Protein AF-A0A852BX26-F1 (afdb_monomer)

Structure (mmCIF, N/CA/C/O backbone):
data_AF-A0A852BX26-F1
#
_entry.id   AF-A0A852BX26-F1
#
loop_
_atom_site.group_PDB
_atom_site.id
_atom_site.type_symbol
_atom_site.label_atom_id
_atom_site.label_alt_id
_atom_site.label_comp_id
_atom_site.label_asym_id
_atom_site.label_entity_id
_atom_site.label_seq_id
_atom_site.pdbx_PDB_ins_code
_atom_site.Cartn_x
_atom_site.Cartn_y
_atom_site.Cartn_z
_atom_site.occupancy
_atom_site.B_iso_or_equiv
_atom_site.auth_seq_id
_atom_site.auth_comp_id
_atom_site.auth_asym_id
_atom_site.auth_atom_id
_atom_site.pdbx_PDB_model_num
ATOM 1 N N . LEU A 1 1 ? -0.881 -9.013 -3.976 1.00 94.44 1 LEU A N 1
ATOM 2 C CA . LEU A 1 1 ? -2.242 -9.151 -3.390 1.00 94.44 1 LEU A CA 1
ATOM 3 C C . LEU A 1 1 ? -2.265 -9.853 -2.031 1.00 94.44 1 LEU A C 1
ATOM 5 O O . LEU A 1 1 ? -2.913 -9.333 -1.137 1.00 94.44 1 LEU A O 1
ATOM 9 N N . GLN A 1 2 ? -1.563 -10.978 -1.839 1.00 98.12 2 GLN A N 1
ATOM 10 C CA . GLN A 1 2 ? -1.559 -11.716 -0.558 1.00 98.12 2 GLN A CA 1
ATOM 11 C C . GLN A 1 2 ? -1.205 -10.840 0.658 1.00 98.12 2 GLN A C 1
ATOM 13 O O . GLN A 1 2 ? -1.915 -10.888 1.657 1.00 98.12 2 GLN A O 1
ATOM 18 N N . GLY A 1 3 ? -0.170 -9.996 0.546 1.00 98.06 3 GLY A N 1
ATOM 19 C CA . GLY A 1 3 ? 0.209 -9.048 1.601 1.00 98.06 3 GLY A CA 1
ATOM 20 C C . GLY A 1 3 ? -0.918 -8.079 1.966 1.00 98.06 3 GLY A C 1
ATOM 21 O O . GLY A 1 3 ? -1.292 -8.007 3.128 1.00 98.06 3 GLY A O 1
ATOM 22 N N . LEU A 1 4 ? -1.524 -7.407 0.980 1.00 98.31 4 LEU A N 1
ATOM 23 C CA . LEU A 1 4 ? -2.657 -6.502 1.221 1.00 98.31 4 LEU A CA 1
ATOM 24 C C . LEU A 1 4 ? -3.848 -7.215 1.857 1.00 98.31 4 LEU A C 1
ATOM 26 O O . LEU A 1 4 ? -4.405 -6.709 2.822 1.00 98.31 4 LEU A O 1
ATOM 30 N N . ASN A 1 5 ? -4.197 -8.406 1.363 1.00 98.50 5 ASN A N 1
ATOM 31 C CA . ASN A 1 5 ? -5.265 -9.196 1.965 1.00 98.50 5 ASN A CA 1
ATOM 32 C C . ASN A 1 5 ? -4.966 -9.486 3.441 1.00 98.50 5 ASN A C 1
ATOM 34 O O . ASN A 1 5 ? -5.829 -9.262 4.277 1.00 98.50 5 ASN A O 1
ATOM 38 N N . PHE A 1 6 ? -3.738 -9.909 3.763 1.00 98.56 6 PHE A N 1
ATOM 39 C CA . PHE A 1 6 ? -3.316 -10.140 5.143 1.00 98.56 6 PHE A CA 1
ATOM 40 C C . PHE A 1 6 ? -3.446 -8.880 6.013 1.00 98.56 6 PHE A C 1
ATOM 42 O O . PHE A 1 6 ? -3.982 -8.966 7.117 1.00 98.56 6 PHE A O 1
ATOM 49 N N . LEU A 1 7 ? -3.013 -7.709 5.534 1.00 98.38 7 LEU A N 1
ATOM 50 C CA . LEU A 1 7 ? -3.167 -6.457 6.286 1.00 98.38 7 LEU A CA 1
ATOM 51 C C . LEU A 1 7 ? -4.647 -6.131 6.518 1.00 98.38 7 LEU A C 1
ATOM 53 O O . LEU A 1 7 ? -5.067 -5.915 7.655 1.00 98.38 7 LEU A O 1
ATOM 57 N N . HIS A 1 8 ? -5.455 -6.179 5.458 1.00 97.88 8 HIS A N 1
ATOM 58 C CA . HIS A 1 8 ? -6.865 -5.792 5.498 1.00 97.88 8 HIS A CA 1
ATOM 59 C C . HIS A 1 8 ? -7.700 -6.727 6.372 1.00 97.88 8 HIS A C 1
ATOM 61 O O . HIS A 1 8 ? -8.546 -6.250 7.124 1.00 97.88 8 HIS A O 1
ATOM 67 N N . THR A 1 9 ? -7.436 -8.039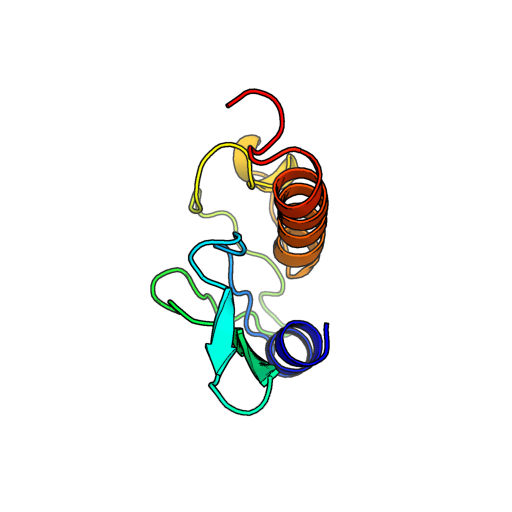 6.349 1.00 97.31 9 THR A N 1
ATOM 68 C CA . THR A 1 9 ? -8.115 -9.002 7.235 1.00 97.31 9 THR A CA 1
ATOM 69 C C . THR A 1 9 ? -7.775 -8.796 8.708 1.00 97.31 9 THR A C 1
ATOM 71 O O . THR A 1 9 ? -8.563 -9.175 9.566 1.00 97.31 9 THR A O 1
ATOM 74 N N . ASN A 1 10 ? -6.624 -8.187 9.006 1.00 97.31 10 ASN A N 1
ATOM 75 C CA . ASN A 1 10 ? -6.228 -7.817 10.363 1.00 97.31 10 ASN A CA 1
ATOM 76 C C . ASN A 1 10 ? -6.620 -6.371 10.718 1.00 97.31 10 ASN A C 1
ATOM 78 O O . ASN A 1 10 ? -6.257 -5.890 11.783 1.00 97.31 10 ASN A O 1
ATOM 82 N N . GLY A 1 11 ? -7.357 -5.660 9.857 1.00 97.31 11 GLY A N 1
ATOM 83 C CA . GLY A 1 11 ? -7.779 -4.282 10.122 1.00 97.31 11 GLY A CA 1
ATOM 84 C C . GLY A 1 11 ? -6.659 -3.247 9.990 1.00 97.31 11 GLY A C 1
ATOM 85 O O . GLY A 1 11 ? -6.786 -2.153 10.530 1.00 97.31 11 GLY A O 1
ATOM 86 N N . LEU A 1 12 ? -5.571 -3.556 9.280 1.00 98.38 12 LEU A N 1
ATOM 87 C CA . LEU A 1 12 ? -4.507 -2.599 8.981 1.00 98.38 12 LEU A CA 1
ATOM 88 C C . LEU A 1 12 ? -4.627 -2.095 7.539 1.00 98.38 12 LEU A C 1
ATOM 90 O O . LEU A 1 12 ? -4.717 -2.886 6.604 1.00 98.38 12 LEU A O 1
ATOM 94 N N . ILE A 1 13 ? -4.583 -0.778 7.360 1.00 98.44 13 ILE A N 1
ATOM 95 C CA . ILE A 1 13 ? -4.507 -0.112 6.054 1.00 98.44 13 ILE A CA 1
ATOM 96 C C . ILE A 1 13 ? -3.072 0.376 5.853 1.00 98.44 13 ILE A C 1
ATOM 98 O O . ILE A 1 13 ? -2.532 1.019 6.755 1.00 98.44 13 ILE A O 1
ATOM 102 N N . HIS A 1 14 ? -2.468 0.114 4.692 1.00 98.62 14 HIS A N 1
ATOM 103 C CA . HIS A 1 14 ? -1.082 0.493 4.406 1.00 98.62 14 HIS A CA 1
ATOM 104 C C . HIS A 1 14 ? -0.922 1.990 4.116 1.00 98.62 14 HIS A C 1
ATOM 106 O O . HIS A 1 14 ? -0.025 2.638 4.651 1.00 98.62 14 HIS A O 1
ATOM 112 N N . ARG A 1 15 ? -1.809 2.542 3.280 1.00 98.50 15 ARG A N 1
ATOM 113 C CA . ARG A 1 15 ? -1.915 3.957 2.876 1.00 98.50 15 ARG A CA 1
ATOM 114 C C . ARG A 1 15 ? -0.727 4.542 2.104 1.00 98.50 15 ARG A C 1
ATOM 116 O O . ARG A 1 15 ? -0.697 5.751 1.893 1.00 98.50 15 ARG A O 1
ATOM 123 N N . ASP A 1 16 ? 0.224 3.715 1.673 1.00 98.44 16 ASP A N 1
ATOM 124 C CA . ASP A 1 16 ? 1.373 4.157 0.864 1.00 98.44 16 ASP A CA 1
ATOM 125 C C . ASP A 1 16 ? 1.895 3.050 -0.066 1.00 98.44 16 ASP A C 1
ATOM 127 O O . ASP A 1 16 ? 3.084 2.736 -0.104 1.00 98.44 16 ASP A O 1
ATOM 131 N N . ILE A 1 17 ? 0.979 2.407 -0.794 1.00 98.62 17 ILE A N 1
ATOM 132 C CA . ILE A 1 17 ? 1.343 1.422 -1.818 1.00 98.62 17 ILE A CA 1
ATOM 133 C C . ILE A 1 17 ? 1.857 2.152 -3.062 1.00 98.62 17 ILE A C 1
ATOM 135 O O . ILE A 1 17 ? 1.136 2.943 -3.664 1.00 98.62 17 ILE A O 1
ATOM 139 N N . LYS A 1 18 ? 3.106 1.864 -3.431 1.00 98.06 18 LYS A N 1
ATOM 140 C CA . LYS A 1 18 ? 3.815 2.359 -4.621 1.00 98.06 18 LYS A CA 1
ATOM 141 C C . LYS A 1 18 ? 4.971 1.418 -4.954 1.00 98.06 18 LYS A C 1
ATOM 143 O O . LYS A 1 18 ? 5.376 0.648 -4.077 1.00 98.06 18 LYS A O 1
ATOM 148 N N . SER A 1 19 ? 5.520 1.481 -6.169 1.00 96.94 19 SER A N 1
ATOM 149 C CA . SER A 1 19 ? 6.610 0.583 -6.592 1.00 96.94 19 SER A CA 1
ATOM 150 C C . SER A 1 19 ? 7.797 0.580 -5.613 1.00 96.94 19 SER A C 1
ATOM 152 O O . SER A 1 19 ? 8.304 -0.481 -5.261 1.00 96.94 19 SER A O 1
ATOM 154 N N . PHE A 1 20 ? 8.161 1.753 -5.080 1.00 96.69 20 PHE A N 1
ATOM 155 C CA . PHE A 1 20 ? 9.272 1.938 -4.139 1.00 96.69 20 PHE A CA 1
ATOM 156 C C . PHE A 1 20 ? 9.110 1.163 -2.818 1.00 96.69 20 PHE A C 1
ATOM 158 O O . PHE A 1 20 ? 10.099 0.818 -2.174 1.00 96.69 20 PHE A O 1
ATOM 165 N N . ASN A 1 21 ? 7.868 0.857 -2.429 1.00 98.31 21 ASN A N 1
ATOM 166 C CA . ASN A 1 21 ? 7.534 0.136 -1.197 1.00 98.31 21 ASN A CA 1
ATOM 167 C C . ASN A 1 21 ? 7.233 -1.354 -1.452 1.00 98.31 21 ASN A C 1
ATOM 169 O O . ASN A 1 21 ? 6.749 -2.061 -0.564 1.00 98.31 21 ASN A O 1
ATOM 173 N N . ILE A 1 22 ? 7.515 -1.851 -2.660 1.00 98.06 22 ILE A N 1
ATOM 174 C CA . ILE A 1 22 ? 7.391 -3.260 -3.036 1.00 98.06 22 ILE A CA 1
ATOM 175 C C . ILE A 1 22 ? 8.794 -3.808 -3.293 1.00 98.06 22 ILE A C 1
ATOM 177 O O . ILE A 1 22 ? 9.415 -3.538 -4.317 1.00 98.06 22 ILE A O 1
ATOM 181 N N . LEU A 1 23 ? 9.299 -4.597 -2.347 1.00 98.25 23 LEU A N 1
ATOM 182 C CA . LEU A 1 23 ? 10.648 -5.149 -2.399 1.00 98.25 23 LEU A CA 1
ATOM 183 C C . LEU A 1 23 ? 10.649 -6.539 -3.033 1.00 98.25 23 LEU A C 1
ATOM 185 O O . LEU A 1 23 ? 9.780 -7.365 -2.738 1.00 98.25 23 LEU A O 1
ATOM 189 N N . LEU A 1 24 ? 11.670 -6.803 -3.850 1.00 97.88 24 LEU A N 1
ATOM 190 C CA . LEU A 1 24 ? 11.935 -8.104 -4.455 1.00 97.88 24 LEU A CA 1
ATOM 191 C C . LEU A 1 24 ? 13.112 -8.779 -3.739 1.00 97.88 24 LEU A C 1
ATOM 193 O O . LEU A 1 24 ? 14.207 -8.224 -3.659 1.00 97.88 24 LEU A O 1
ATOM 197 N N . GLY A 1 25 ? 12.885 -9.975 -3.204 1.00 97.62 25 GLY A N 1
ATOM 198 C CA . GLY A 1 25 ? 13.933 -10.842 -2.679 1.00 97.62 25 GLY A CA 1
ATOM 199 C C . GLY A 1 25 ? 14.717 -11.526 -3.800 1.00 97.62 25 GLY A C 1
ATOM 200 O O . GLY A 1 25 ? 14.216 -11.712 -4.907 1.00 97.62 25 GLY A O 1
ATOM 201 N N . MET A 1 26 ? 15.944 -11.963 -3.500 1.00 97.62 26 MET A N 1
ATOM 202 C CA . MET A 1 26 ? 16.798 -12.694 -4.457 1.00 97.62 26 MET A CA 1
ATOM 203 C C . MET A 1 26 ? 16.201 -14.047 -4.883 1.00 97.62 26 MET A C 1
ATOM 205 O O . MET A 1 26 ? 16.591 -14.610 -5.899 1.00 97.62 26 MET A 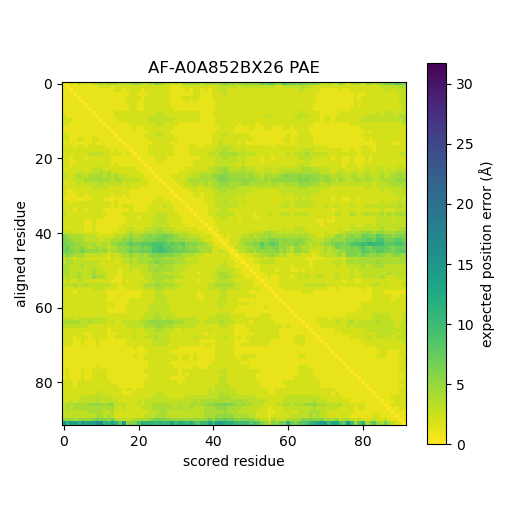O 1
ATOM 209 N N . ASP A 1 27 ? 15.249 -14.560 -4.105 1.00 97.56 27 ASP A N 1
ATOM 210 C CA . ASP A 1 27 ? 14.454 -15.759 -4.374 1.00 97.56 27 ASP A CA 1
ATOM 211 C C . ASP A 1 27 ? 13.201 -15.482 -5.229 1.00 97.56 27 ASP A C 1
ATOM 213 O O . ASP A 1 27 ? 12.391 -16.380 -5.451 1.00 97.56 27 ASP A O 1
ATOM 217 N N . GLY A 1 28 ? 13.011 -14.239 -5.683 1.00 97.06 28 GLY A N 1
ATOM 218 C CA . GLY A 1 28 ? 11.818 -13.798 -6.403 1.00 97.06 28 GLY A CA 1
ATOM 219 C C . GLY A 1 28 ? 10.616 -13.503 -5.502 1.00 97.06 28 GLY A C 1
ATOM 220 O O . GLY A 1 28 ? 9.528 -13.230 -6.011 1.00 97.06 28 GLY A O 1
ATOM 221 N N . SER A 1 29 ? 10.769 -13.544 -4.173 1.00 97.62 29 SER A N 1
ATOM 222 C CA . SER A 1 29 ? 9.681 -13.195 -3.258 1.00 97.62 29 SER A CA 1
ATOM 223 C C . SER A 1 29 ? 9.362 -11.701 -3.315 1.00 97.62 29 SER A C 1
ATOM 225 O O . SER A 1 29 ? 10.254 -10.861 -3.359 1.00 97.62 29 SER A O 1
ATOM 227 N N . VAL A 1 30 ? 8.076 -11.354 -3.281 1.00 97.94 30 VAL A N 1
ATOM 228 C CA . VAL A 1 30 ? 7.612 -9.959 -3.286 1.00 97.94 30 VAL A CA 1
ATOM 229 C C . VAL A 1 30 ? 7.067 -9.607 -1.907 1.00 97.94 30 VAL A C 1
ATOM 231 O O . VAL A 1 30 ? 6.205 -10.316 -1.378 1.00 97.94 30 VAL A O 1
ATOM 234 N N . LYS A 1 31 ? 7.556 -8.518 -1.311 1.00 98.25 31 LYS A N 1
ATOM 235 C CA . LYS A 1 31 ? 7.190 -8.096 0.048 1.00 98.25 31 LYS A CA 1
ATOM 236 C C . LYS A 1 31 ? 6.801 -6.622 0.081 1.00 98.25 31 LYS A C 1
ATOM 238 O O . LYS A 1 31 ? 7.430 -5.796 -0.569 1.00 98.25 31 LYS A O 1
ATOM 243 N N . LEU A 1 32 ? 5.772 -6.310 0.864 1.00 98.44 32 LEU A N 1
ATOM 244 C CA . LEU A 1 32 ? 5.433 -4.928 1.203 1.00 98.44 32 LEU A CA 1
ATOM 245 C C . LEU A 1 32 ? 6.438 -4.399 2.232 1.00 98.44 32 LEU A C 1
ATOM 247 O O . LEU A 1 32 ? 6.838 -5.138 3.137 1.00 98.44 32 LEU A O 1
ATOM 251 N N . ALA A 1 33 ? 6.820 -3.138 2.095 1.00 98.19 33 ALA A N 1
ATOM 252 C CA . ALA A 1 33 ? 7.719 -2.424 2.987 1.00 98.19 33 ALA A CA 1
ATOM 253 C C . ALA A 1 33 ? 7.158 -1.037 3.330 1.00 98.19 33 ALA A C 1
ATOM 255 O O . ALA A 1 33 ? 6.147 -0.621 2.784 1.00 98.19 33 ALA A O 1
ATOM 256 N N . ASP A 1 34 ? 7.840 -0.343 4.241 1.00 97.75 34 ASP A N 1
ATOM 257 C CA . ASP A 1 34 ? 7.477 0.988 4.741 1.00 97.75 34 ASP A CA 1
ATOM 258 C C . ASP A 1 34 ? 6.048 1.098 5.309 1.00 97.75 34 ASP A C 1
ATOM 260 O O . ASP A 1 34 ? 5.093 1.557 4.685 1.00 97.75 34 ASP A O 1
ATOM 264 N N . PHE A 1 35 ? 5.924 0.712 6.577 1.00 98.06 35 PHE A N 1
ATOM 265 C CA . PHE A 1 35 ? 4.669 0.758 7.324 1.00 98.06 35 PHE A CA 1
ATOM 266 C C . PHE A 1 35 ? 4.475 2.091 8.073 1.00 98.06 35 PHE A C 1
ATOM 268 O O . PHE A 1 35 ? 3.590 2.191 8.925 1.00 98.06 35 PHE A O 1
ATOM 275 N N . GLY A 1 36 ? 5.277 3.125 7.777 1.00 97.81 36 GLY A N 1
ATOM 276 C CA . GLY A 1 36 ? 5.274 4.394 8.518 1.00 97.81 36 GLY A CA 1
ATOM 277 C C . GLY A 1 36 ? 3.944 5.151 8.460 1.00 97.81 36 GLY A C 1
ATOM 278 O O . GLY A 1 36 ? 3.594 5.869 9.397 1.00 97.81 36 GLY A O 1
ATOM 279 N N . LEU A 1 37 ? 3.170 4.949 7.390 1.00 97.56 37 LEU A N 1
ATOM 280 C CA . LEU A 1 37 ? 1.843 5.538 7.213 1.00 97.56 37 LEU A CA 1
ATOM 281 C C . LEU A 1 37 ? 0.700 4.567 7.503 1.00 97.56 37 LEU A C 1
ATOM 283 O O . LEU A 1 37 ? -0.452 4.930 7.281 1.00 97.56 37 LEU A O 1
ATOM 287 N N . CYS A 1 38 ? 0.947 3.372 8.032 1.00 97.94 38 CYS A N 1
ATOM 288 C CA . CYS A 1 38 ? -0.138 2.434 8.301 1.00 97.94 38 CYS A CA 1
ATOM 289 C C . CYS A 1 38 ? -1.127 2.961 9.355 1.00 97.94 38 CYS A C 1
ATOM 291 O O . CYS A 1 38 ? -0.786 3.776 10.215 1.00 97.94 38 CYS A O 1
ATOM 293 N N . ALA A 1 39 ? -2.375 2.500 9.299 1.00 97.75 39 ALA A N 1
ATOM 294 C CA . ALA A 1 39 ? -3.370 2.789 10.329 1.00 97.75 39 ALA A CA 1
ATOM 295 C C . ALA A 1 39 ? -4.281 1.596 10.589 1.00 97.75 39 ALA A C 1
ATOM 297 O O . ALA A 1 39 ? -4.736 0.934 9.658 1.00 97.75 39 ALA A O 1
ATOM 298 N N . TRP A 1 40 ? -4.582 1.383 11.867 1.00 97.31 40 TRP A N 1
ATOM 299 C CA . TRP A 1 40 ? -5.580 0.419 12.304 1.00 97.31 40 TRP A CA 1
ATOM 300 C C . TRP A 1 40 ? -6.991 0.982 12.132 1.00 97.31 40 TRP A C 1
ATOM 302 O O . TRP A 1 40 ? -7.237 2.172 12.357 1.00 97.31 40 TRP A O 1
ATOM 312 N N . ILE A 1 41 ? -7.910 0.098 11.770 1.00 96.19 41 ILE A N 1
ATOM 313 C CA . ILE A 1 41 ? -9.353 0.286 11.836 1.00 96.19 41 ILE A CA 1
ATOM 314 C C . ILE A 1 41 ? -9.954 -0.806 12.718 1.00 96.19 41 ILE A C 1
ATOM 316 O O . ILE A 1 41 ? -9.431 -1.918 12.795 1.00 96.19 41 ILE A O 1
ATOM 320 N N . THR A 1 42 ? -11.057 -0.487 13.385 1.00 94.31 42 THR A N 1
ATOM 321 C CA . THR A 1 42 ? -11.806 -1.436 14.218 1.00 94.31 42 THR A CA 1
ATOM 322 C C . THR A 1 42 ? -13.240 -1.557 13.700 1.00 94.31 42 THR A C 1
ATOM 324 O O . THR A 1 42 ? -13.655 -0.750 12.862 1.00 94.31 42 THR A O 1
ATOM 327 N N . PRO A 1 43 ? -14.029 -2.540 14.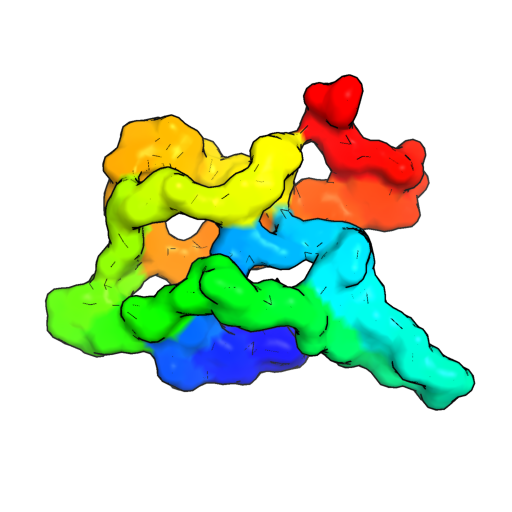164 1.00 90.06 43 PRO A N 1
ATOM 328 C CA . PRO A 1 43 ? -15.452 -2.606 13.836 1.00 90.06 43 PRO A CA 1
ATOM 329 C C . PRO A 1 43 ? -16.221 -1.329 14.217 1.00 90.06 43 PRO A C 1
ATOM 331 O O . P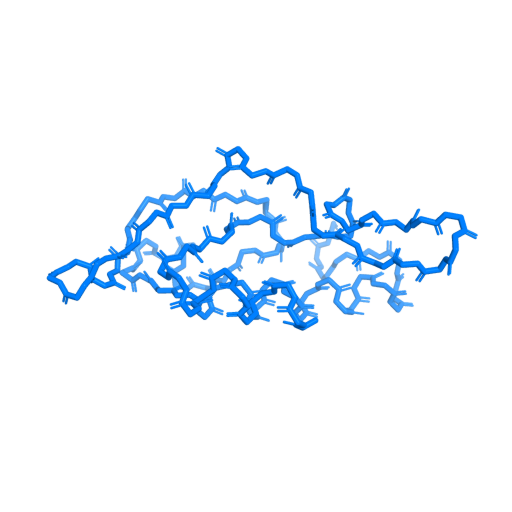RO A 1 43 ? -17.127 -0.923 13.494 1.00 90.06 43 PRO A O 1
ATOM 334 N N . GLU A 1 44 ? -15.833 -0.671 15.312 1.00 91.88 44 GLU A N 1
ATOM 335 C CA . GLU A 1 44 ? -16.443 0.570 15.809 1.00 91.88 44 GLU A CA 1
ATOM 336 C C . GLU A 1 44 ? -15.970 1.803 15.026 1.00 91.88 44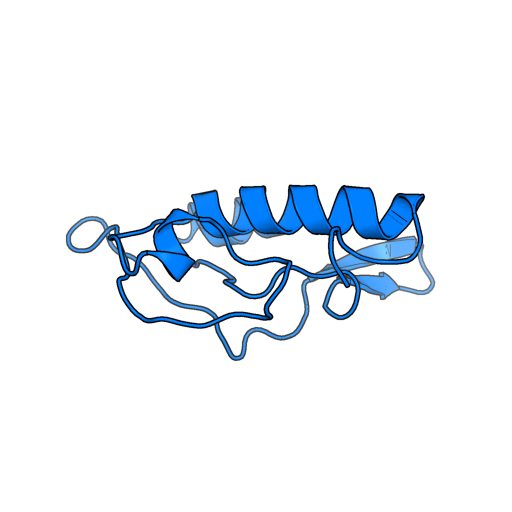 GLU A C 1
ATOM 338 O O . GLU A 1 44 ? -16.720 2.765 14.865 1.00 91.88 44 GLU A O 1
ATOM 343 N N . GLN A 1 45 ? -14.734 1.774 14.520 1.00 91.50 45 GLN A N 1
ATOM 344 C CA . GLN A 1 45 ? -14.147 2.833 13.707 1.00 91.50 45 GLN A CA 1
ATOM 345 C C . GLN A 1 45 ? -13.505 2.244 12.447 1.00 91.50 45 GLN A C 1
ATOM 347 O O . GLN A 1 45 ? -12.288 2.068 12.349 1.00 91.50 45 GLN A O 1
ATOM 352 N N . ASN A 1 46 ? -14.353 1.954 11.459 1.00 91.06 46 ASN A N 1
ATOM 353 C CA . ASN A 1 46 ? -13.968 1.277 10.218 1.00 91.06 46 ASN A CA 1
ATOM 354 C C . ASN A 1 46 ? -13.402 2.214 9.130 1.00 91.06 46 ASN A C 1
ATOM 356 O O . ASN A 1 46 ? -13.065 1.752 8.038 1.00 91.06 46 ASN A O 1
ATOM 360 N N . THR A 1 47 ? -13.300 3.517 9.413 1.00 95.19 47 THR A N 1
ATOM 361 C CA . THR A 1 47 ? -12.796 4.528 8.474 1.00 95.19 47 THR A CA 1
ATOM 362 C C . THR A 1 47 ? -11.752 5.455 9.096 1.00 95.19 47 THR A C 1
ATOM 364 O O . THR A 1 47 ? -11.644 5.619 10.315 1.00 95.19 47 THR A O 1
ATOM 367 N N . ARG A 1 48 ? -10.965 6.088 8.225 1.00 96.56 48 ARG A N 1
ATOM 368 C CA . ARG A 1 48 ? -9.982 7.133 8.527 1.00 96.56 48 ARG A CA 1
ATOM 369 C C . ARG A 1 48 ? -10.317 8.387 7.719 1.00 96.56 48 ARG A C 1
ATOM 371 O O . ARG A 1 48 ? -10.937 8.299 6.670 1.00 96.56 48 ARG A O 1
ATOM 378 N N . THR A 1 49 ? -9.878 9.547 8.196 1.00 96.44 49 THR A N 1
ATOM 379 C CA . THR A 1 49 ? -10.073 10.848 7.519 1.00 96.44 49 THR A CA 1
ATOM 380 C C . THR A 1 49 ? -8.769 11.627 7.339 1.00 96.44 49 THR A C 1
ATOM 382 O O . THR A 1 49 ? -8.750 12.698 6.740 1.00 96.44 49 THR A O 1
ATOM 385 N N . SER A 1 50 ? -7.653 11.114 7.867 1.00 96.56 50 SER A N 1
ATOM 386 C CA . SER A 1 50 ? -6.356 11.787 7.786 1.00 96.56 50 SER A CA 1
ATOM 387 C C . SER A 1 50 ? -5.841 11.818 6.350 1.00 96.56 50 SER A C 1
ATOM 389 O O . SER A 1 50 ? -5.811 10.779 5.690 1.00 96.56 50 SER A O 1
ATOM 391 N N . TYR A 1 51 ? -5.360 12.976 5.912 1.00 96.94 51 TYR A N 1
ATOM 392 C CA . TYR A 1 51 ? -4.725 13.159 4.610 1.00 96.94 51 TYR A CA 1
ATOM 393 C C . TYR A 1 51 ? -3.261 12.695 4.666 1.00 96.94 51 TYR A C 1
ATOM 395 O O . TYR A 1 51 ? -2.432 13.343 5.304 1.00 96.94 51 TYR A O 1
ATOM 403 N N . CYS A 1 52 ? -2.950 11.557 4.048 1.00 96.69 52 CYS A N 1
ATOM 404 C CA . CYS A 1 52 ? -1.600 10.994 3.984 1.00 96.69 52 CYS A CA 1
ATOM 405 C C . CYS A 1 52 ? -1.442 10.076 2.766 1.00 96.69 52 CYS A C 1
ATOM 407 O O . CYS A 1 52 ? -2.438 9.597 2.224 1.00 96.69 52 CYS A O 1
ATOM 409 N N . GLY A 1 53 ? -0.192 9.798 2.402 1.00 96.00 53 GLY A N 1
ATOM 410 C CA . GLY A 1 53 ? 0.185 8.985 1.247 1.00 96.00 53 GLY A CA 1
ATOM 411 C C . GLY A 1 53 ? 1.018 9.789 0.255 1.00 96.00 53 GLY A C 1
ATOM 412 O O . GLY A 1 53 ? 1.200 11.000 0.411 1.00 96.00 53 GLY A O 1
ATOM 413 N N . THR A 1 54 ? 1.537 9.108 -0.759 1.00 97.06 54 THR A N 1
ATOM 414 C CA . THR A 1 54 ? 2.317 9.744 -1.825 1.00 97.06 54 THR A CA 1
ATOM 415 C C . THR A 1 54 ? 1.390 10.266 -2.936 1.00 97.06 54 THR A C 1
ATOM 417 O O . THR A 1 54 ? 0.588 9.482 -3.455 1.00 97.06 54 THR A O 1
ATOM 420 N N . PRO A 1 55 ? 1.480 11.556 -3.333 1.00 95.19 55 PRO A N 1
ATOM 421 C CA . PRO A 1 55 ? 0.727 12.106 -4.468 1.00 95.19 55 PRO A CA 1
ATOM 422 C C . PRO A 1 55 ? 0.878 11.248 -5.734 1.00 95.19 55 PRO A C 1
ATOM 424 O O . PRO A 1 55 ? 1.918 10.632 -5.906 1.00 95.19 55 PRO A O 1
ATOM 427 N N . HIS A 1 56 ? -0.134 11.225 -6.605 1.00 97.38 56 HIS A N 1
ATOM 428 C CA . HIS A 1 56 ? -0.316 10.317 -7.762 1.00 97.38 56 HIS A CA 1
ATOM 429 C C . HIS A 1 56 ? -0.861 8.916 -7.425 1.00 97.38 56 HIS A C 1
ATOM 431 O O . HIS A 1 56 ? -1.738 8.438 -8.138 1.00 97.38 56 HIS A O 1
ATOM 437 N N . TRP A 1 57 ? -0.476 8.294 -6.301 1.00 98.50 57 TRP A N 1
ATOM 438 C CA . TRP A 1 57 ? -1.031 6.989 -5.872 1.00 98.50 57 TRP A CA 1
ATOM 439 C C . TRP A 1 57 ? -2.266 7.106 -4.968 1.00 98.50 57 TRP A C 1
ATOM 441 O O . TRP A 1 57 ? -2.896 6.098 -4.642 1.00 98.50 57 TRP A O 1
ATOM 451 N N . MET A 1 58 ? -2.623 8.315 -4.529 1.00 98.38 58 MET A N 1
ATOM 452 C CA . MET A 1 58 ? -3.727 8.533 -3.591 1.00 98.38 58 MET A CA 1
ATOM 453 C C . MET A 1 58 ? -5.097 8.296 -4.234 1.00 98.38 58 MET A C 1
ATOM 455 O O . MET A 1 58 ? -5.390 8.798 -5.319 1.00 98.38 58 MET A O 1
ATOM 459 N N . ALA A 1 59 ? -5.959 7.583 -3.509 1.00 98.44 59 ALA A N 1
ATOM 460 C CA . ALA A 1 59 ? -7.356 7.399 -3.881 1.00 98.44 59 ALA A CA 1
ATOM 461 C C . ALA A 1 59 ? -8.143 8.722 -3.801 1.00 98.44 59 ALA A C 1
ATOM 463 O O . ALA A 1 59 ? -7.842 9.568 -2.945 1.00 98.44 59 ALA A O 1
ATOM 464 N N . PRO A 1 60 ? -9.160 8.923 -4.659 1.00 98.12 60 PRO A N 1
ATOM 465 C CA . PRO A 1 60 ? -9.891 10.184 -4.743 1.00 98.12 60 PRO A CA 1
ATOM 466 C C . PRO A 1 60 ? -10.564 10.576 -3.423 1.00 98.12 60 PRO A C 1
ATOM 468 O O . PRO A 1 60 ? -10.560 11.754 -3.070 1.00 98.12 60 PRO A O 1
ATOM 471 N N . GLU A 1 61 ? -11.092 9.615 -2.666 1.00 98.31 61 GLU A N 1
ATOM 472 C CA . GLU A 1 61 ? -11.702 9.844 -1.353 1.00 98.31 61 GLU A CA 1
ATOM 473 C C . GLU A 1 61 ? -10.693 10.392 -0.327 1.00 98.31 61 GLU A C 1
ATOM 475 O O . GLU A 1 61 ? -11.036 11.255 0.480 1.00 98.31 61 GLU A O 1
ATOM 480 N N . VAL A 1 62 ? -9.416 9.993 -0.405 1.00 97.94 62 VAL A N 1
ATOM 481 C CA . VAL A 1 62 ? -8.358 10.529 0.471 1.00 97.94 62 VAL A CA 1
ATOM 482 C C . VAL A 1 62 ? -8.067 11.985 0.112 1.00 97.94 62 VAL A C 1
ATOM 484 O O . VAL A 1 62 ? -7.970 12.836 0.999 1.00 97.94 62 VAL A O 1
ATOM 487 N N . VAL A 1 63 ? -7.972 12.291 -1.187 1.00 97.38 63 VAL A N 1
ATOM 488 C CA . VAL A 1 63 ? -7.699 13.653 -1.677 1.00 97.38 63 VAL A CA 1
ATOM 489 C C . VAL A 1 63 ? -8.841 14.607 -1.325 1.00 97.38 63 VAL A C 1
ATOM 491 O O . VAL A 1 63 ? -8.604 15.738 -0.899 1.00 97.38 63 VAL A O 1
ATOM 494 N N . LYS A 1 64 ? -10.085 14.129 -1.427 1.00 97.25 64 LYS A N 1
ATOM 495 C CA . LYS A 1 64 ? -11.296 14.868 -1.043 1.00 97.25 64 LYS A CA 1
ATOM 496 C C . LYS A 1 64 ? -11.508 14.969 0.470 1.00 97.25 64 LYS A C 1
ATOM 498 O O . LYS A 1 64 ? -12.437 15.650 0.895 1.00 97.25 64 LYS A O 1
ATOM 503 N N . LYS A 1 65 ? -10.642 14.346 1.283 1.00 96.00 65 LYS A N 1
ATOM 504 C CA . LYS A 1 65 ? -10.758 14.267 2.752 1.00 96.00 65 LYS A CA 1
ATOM 505 C C . LYS A 1 65 ? -12.073 13.625 3.209 1.00 96.00 65 L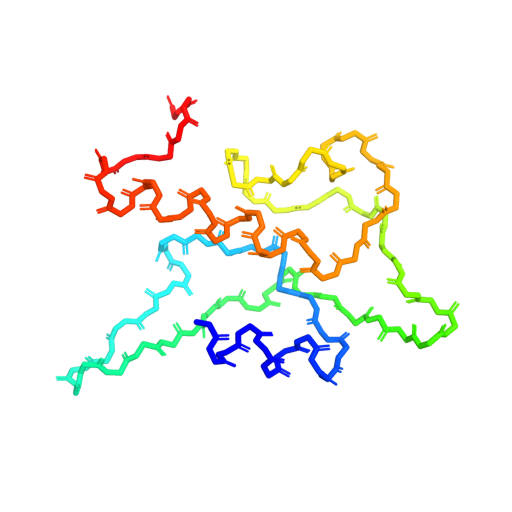YS A C 1
ATOM 507 O O . LYS A 1 65 ? -12.604 13.959 4.268 1.00 96.00 65 LYS A O 1
ATOM 512 N N . GLU A 1 66 ? -12.594 12.707 2.407 1.00 97.69 66 GLU A N 1
ATOM 513 C CA . GLU A 1 66 ? -13.753 11.891 2.746 1.00 97.69 66 GLU A CA 1
ATOM 514 C C . GLU A 1 66 ? -13.315 10.720 3.649 1.00 97.69 66 GLU A C 1
ATOM 516 O O . GLU A 1 66 ? -12.147 10.316 3.622 1.00 97.69 66 GLU A O 1
ATOM 521 N N . PRO A 1 67 ? -14.214 10.160 4.481 1.00 97.81 67 PRO A N 1
ATOM 522 C CA . PRO A 1 67 ? -13.921 8.942 5.225 1.00 97.81 67 PRO A CA 1
ATOM 523 C C . PRO A 1 67 ? -13.571 7.788 4.282 1.00 97.81 67 PRO A C 1
ATOM 525 O O . PRO A 1 67 ? -14.326 7.478 3.363 1.00 97.81 67 PRO A O 1
ATOM 528 N N . TYR A 1 68 ? -12.451 7.120 4.539 1.00 98.00 68 TYR A N 1
ATOM 529 C CA . TYR A 1 68 ? -11.947 6.044 3.694 1.00 98.00 68 TYR A CA 1
ATOM 530 C C . TYR A 1 68 ? -11.561 4.806 4.503 1.00 98.00 68 TYR A C 1
ATOM 532 O O . TYR A 1 68 ? -11.254 4.882 5.693 1.00 98.00 68 TYR A O 1
ATOM 540 N N . GLY A 1 69 ? -11.570 3.653 3.839 1.00 97.50 69 GLY A N 1
ATOM 541 C CA . GLY A 1 69 ? -11.222 2.355 4.416 1.00 97.50 69 GLY A CA 1
ATOM 542 C C . GLY A 1 69 ? -10.095 1.659 3.646 1.00 97.50 69 GLY A C 1
ATOM 543 O O . GLY A 1 69 ? -9.375 2.306 2.888 1.00 97.50 69 GLY A O 1
ATOM 544 N N . PRO A 1 70 ? -9.954 0.328 3.770 1.00 98.06 70 PRO A N 1
ATOM 545 C CA . PRO A 1 70 ? -8.852 -0.425 3.160 1.00 98.06 70 PRO A CA 1
ATOM 546 C C . PRO A 1 70 ? -8.783 -0.357 1.625 1.00 98.06 70 PRO A C 1
ATOM 548 O O . PRO A 1 70 ? -7.747 -0.637 1.027 1.00 98.06 70 PRO A O 1
ATOM 551 N N . LYS A 1 71 ? -9.880 0.033 0.963 1.00 98.19 71 LYS A N 1
ATOM 552 C CA . LYS A 1 71 ? -9.968 0.125 -0.503 1.00 98.19 71 LYS A CA 1
ATOM 553 C C . LYS A 1 71 ? -9.008 1.146 -1.116 1.00 98.19 71 LYS A C 1
ATOM 555 O O . LYS A 1 71 ? -8.652 0.975 -2.279 1.00 98.19 71 LYS A O 1
ATOM 560 N N . VAL A 1 72 ? -8.518 2.109 -0.338 1.00 98.56 72 VAL A N 1
ATOM 561 C CA . VAL A 1 72 ? -7.502 3.062 -0.807 1.00 98.56 72 VAL A CA 1
ATOM 562 C C . VAL A 1 72 ? -6.215 2.361 -1.243 1.00 98.56 72 VAL A C 1
ATOM 564 O O . VAL A 1 72 ? -5.640 2.737 -2.255 1.00 98.56 72 VAL A O 1
ATOM 567 N N . ASP A 1 73 ? -5.818 1.271 -0.576 1.00 98.75 73 ASP A N 1
ATOM 568 C CA . ASP A 1 73 ? -4.631 0.498 -0.967 1.00 98.75 73 ASP A CA 1
ATOM 569 C C . ASP A 1 73 ? -4.838 -0.244 -2.295 1.00 98.75 73 ASP A C 1
ATOM 571 O O . ASP A 1 73 ? -3.883 -0.498 -3.026 1.00 98.75 73 ASP A O 1
ATOM 575 N N . VAL A 1 74 ? -6.087 -0.604 -2.616 1.00 98.69 74 VAL A N 1
ATOM 576 C CA . VAL A 1 74 ? -6.440 -1.258 -3.886 1.00 98.69 74 VAL A CA 1
ATOM 577 C C . VAL A 1 74 ? -6.362 -0.257 -5.034 1.00 98.69 74 VAL A C 1
ATOM 579 O O . VAL A 1 74 ? -5.858 -0.600 -6.101 1.00 98.69 74 VAL A O 1
ATOM 582 N N . TRP A 1 75 ? -6.811 0.980 -4.807 1.00 98.75 75 TRP A N 1
ATOM 583 C CA . TRP A 1 75 ? -6.613 2.076 -5.754 1.00 98.75 75 TRP A CA 1
ATOM 584 C C . TRP A 1 75 ? -5.124 2.322 -6.001 1.00 98.75 75 TRP A C 1
ATOM 586 O O . TRP A 1 75 ? -4.677 2.284 -7.146 1.00 98.75 75 TRP A O 1
ATOM 596 N N . SER A 1 76 ? -4.350 2.505 -4.928 1.00 98.75 76 SER A N 1
ATOM 597 C CA . SER A 1 76 ? -2.910 2.740 -5.016 1.00 98.75 76 SER A CA 1
ATOM 598 C C . SER A 1 76 ? -2.188 1.602 -5.742 1.00 98.75 76 SER A C 1
ATOM 600 O O . SER A 1 76 ? -1.364 1.874 -6.607 1.00 98.75 76 SER A O 1
ATOM 602 N N . LEU A 1 77 ? -2.562 0.338 -5.499 1.00 98.62 77 LEU A N 1
ATOM 603 C CA . LEU A 1 77 ? -2.050 -0.807 -6.262 1.00 98.62 77 LEU A CA 1
ATOM 604 C C . LEU A 1 77 ? -2.375 -0.715 -7.763 1.00 98.62 77 LEU A C 1
ATOM 606 O O . LEU A 1 77 ? -1.548 -1.100 -8.588 1.00 98.62 77 LEU A O 1
ATOM 610 N N . GLY A 1 78 ? -3.563 -0.226 -8.127 1.00 98.62 78 GLY A N 1
ATOM 611 C CA . GLY A 1 78 ? -3.928 0.032 -9.520 1.00 98.62 78 GLY A CA 1
ATOM 612 C C . GLY A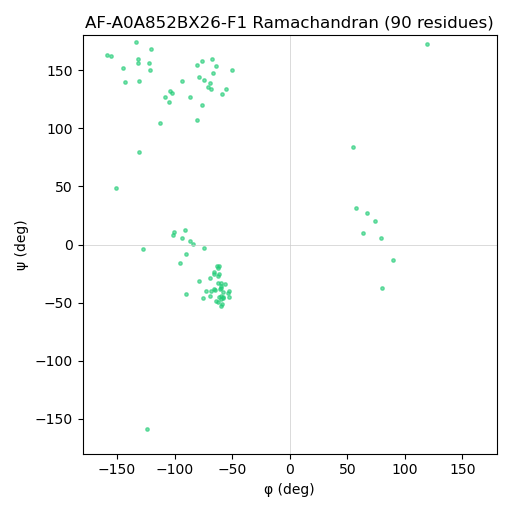 1 78 ? -2.987 1.045 -10.172 1.00 98.62 78 GLY A C 1
ATOM 613 O O . GLY A 1 78 ? -2.445 0.772 -11.240 1.00 98.62 78 GLY A O 1
ATOM 614 N N . ILE A 1 79 ? -2.707 2.154 -9.481 1.00 98.62 79 ILE A N 1
ATOM 615 C CA . ILE A 1 79 ? -1.726 3.151 -9.932 1.00 98.62 79 ILE A CA 1
ATOM 616 C C . ILE A 1 79 ? -0.323 2.544 -10.044 1.00 98.62 79 ILE A C 1
ATOM 618 O O . ILE A 1 79 ? 0.335 2.715 -11.064 1.00 98.62 79 ILE A O 1
ATOM 622 N N . THR A 1 80 ? 0.112 1.767 -9.049 1.00 98.25 80 THR A N 1
ATOM 623 C CA . THR A 1 80 ? 1.396 1.049 -9.089 1.00 98.25 80 THR A CA 1
ATOM 624 C C . THR A 1 80 ? 1.481 0.068 -10.258 1.00 98.25 80 THR A C 1
ATOM 626 O O . THR A 1 80 ? 2.549 -0.140 -10.817 1.00 98.25 80 THR A O 1
ATOM 629 N N . THR A 1 81 ? 0.364 -0.545 -10.650 1.00 98.38 81 THR A N 1
ATOM 630 C CA . THR A 1 81 ? 0.339 -1.459 -11.799 1.00 98.38 81 THR A CA 1
ATOM 631 C C . THR A 1 81 ? 0.576 -0.701 -13.103 1.00 98.38 81 THR A C 1
ATOM 633 O O . THR A 1 81 ? 1.317 -1.192 -13.948 1.00 98.38 81 THR A O 1
ATOM 636 N N . ILE A 1 82 ? -0.005 0.495 -13.253 1.00 98.38 82 ILE A N 1
ATOM 637 C CA . ILE A 1 82 ? 0.266 1.371 -14.403 1.00 98.38 82 ILE A CA 1
ATOM 638 C C . ILE A 1 82 ? 1.735 1.800 -14.394 1.00 98.38 82 ILE A C 1
ATOM 640 O O . ILE A 1 82 ? 2.427 1.609 -15.386 1.00 98.38 82 ILE A O 1
ATOM 644 N N . GLU A 1 83 ? 2.234 2.261 -13.247 1.00 98.19 83 GLU A N 1
ATOM 645 C CA . GLU A 1 83 ? 3.636 2.645 -13.048 1.00 98.19 83 GLU A CA 1
ATOM 646 C C . GLU A 1 83 ? 4.618 1.534 -13.448 1.00 98.19 83 GLU A C 1
ATOM 648 O O . GLU A 1 83 ? 5.621 1.794 -14.103 1.00 98.19 83 GLU A O 1
ATOM 653 N N . MET A 1 84 ? 4.329 0.276 -13.109 1.00 96.69 84 MET A N 1
ATOM 654 C CA . MET A 1 84 ? 5.179 -0.857 -13.492 1.00 96.69 84 MET A CA 1
ATOM 655 C C . MET A 1 84 ? 5.213 -1.113 -15.006 1.00 96.69 84 MET A C 1
ATOM 657 O O . MET A 1 84 ? 6.175 -1.705 -15.493 1.00 96.69 84 MET A O 1
ATOM 661 N N . VAL A 1 85 ? 4.171 -0.714 -15.741 1.00 97.75 85 VAL A N 1
ATOM 662 C CA . VAL A 1 85 ? 4.075 -0.888 -17.199 1.00 97.75 85 VAL A CA 1
ATOM 663 C C . VAL A 1 85 ? 4.657 0.314 -17.940 1.00 97.75 85 VAL A C 1
ATOM 665 O O . VAL A 1 85 ? 5.370 0.132 -18.924 1.00 97.75 85 VAL A O 1
ATOM 668 N N . GLU A 1 86 ? 4.358 1.527 -17.479 1.00 97.19 86 GLU A N 1
ATOM 669 C CA . GLU A 1 86 ? 4.701 2.779 -18.167 1.00 97.19 86 GLU A CA 1
ATOM 670 C C . GLU A 1 86 ? 6.019 3.398 -17.672 1.00 97.19 86 GLU A C 1
ATOM 672 O O . GLU A 1 86 ? 6.612 4.220 -18.364 1.00 97.19 86 GLU A O 1
ATOM 677 N N . GLY A 1 87 ? 6.521 2.968 -16.512 1.00 96.12 87 GLY A N 1
ATOM 678 C CA . GLY A 1 87 ? 7.734 3.487 -15.874 1.00 96.12 87 GLY A CA 1
ATOM 679 C C . GLY A 1 87 ? 7.488 4.663 -14.923 1.00 96.12 87 GLY A C 1
ATOM 680 O O . GLY A 1 87 ? 8.366 4.979 -14.121 1.00 96.12 87 GLY A O 1
ATOM 681 N N . GLU A 1 88 ? 6.303 5.272 -14.965 1.00 96.38 88 GLU A N 1
ATOM 682 C CA . GLU A 1 88 ? 5.878 6.380 -14.105 1.00 96.38 88 GLU A CA 1
ATOM 683 C C . GLU A 1 88 ? 4.377 6.275 -13.776 1.00 96.38 88 GLU A C 1
ATOM 685 O O . GLU A 1 88 ? 3.619 5.681 -14.547 1.00 96.38 88 GLU A O 1
ATOM 690 N N . PRO A 1 89 ? 3.907 6.787 -12.621 1.00 96.75 89 PRO A N 1
ATOM 691 C CA . PRO A 1 89 ? 2.475 6.843 -12.352 1.00 96.75 89 PRO A CA 1
ATOM 692 C C . PRO A 1 89 ? 1.789 7.841 -13.304 1.00 96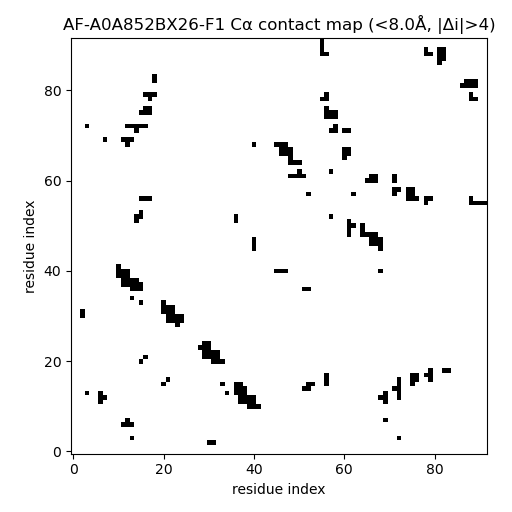.75 89 PRO A C 1
ATOM 694 O O . PRO A 1 89 ? 2.427 8.773 -13.796 1.00 96.75 89 PRO A O 1
ATOM 697 N N . PRO A 1 90 ? 0.466 7.736 -13.511 1.00 95.75 90 PRO A N 1
ATOM 698 C CA . PRO A 1 90 ? -0.270 8.732 -14.273 1.00 95.75 90 PRO A CA 1
ATOM 699 C C . PRO A 1 90 ? -0.065 10.138 -13.702 1.00 95.75 90 PRO A C 1
ATOM 701 O O . PRO A 1 90 ? -0.225 10.353 -12.496 1.00 95.75 90 PRO A O 1
ATOM 704 N N . TYR A 1 91 ? 0.195 11.095 -14.595 1.00 93.62 91 TYR A N 1
ATOM 705 C CA . TYR A 1 91 ? 0.352 12.518 -14.275 1.00 93.62 91 TYR A CA 1
ATOM 706 C C . TYR A 1 91 ? 1.590 12.867 -13.424 1.00 93.62 91 TYR A C 1
ATOM 708 O O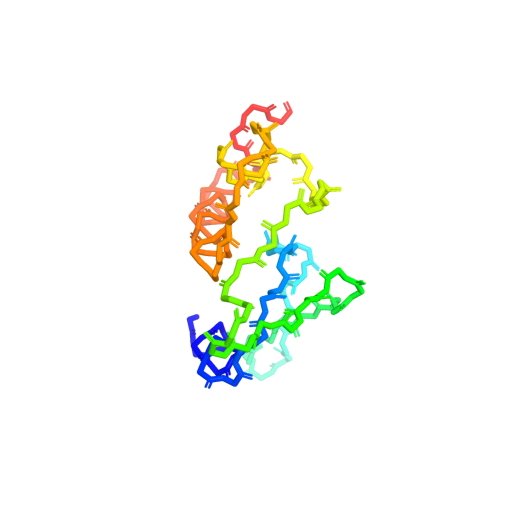 . TYR A 1 91 ? 1.527 13.856 -12.695 1.00 93.62 91 TYR A O 1
ATOM 716 N N . ALA A 1 92 ? 2.661 12.065 -13.511 1.00 83.19 92 ALA A N 1
ATOM 717 C CA . ALA A 1 92 ? 3.949 12.288 -12.839 1.00 83.19 92 ALA A CA 1
ATOM 718 C C . ALA A 1 92 ? 4.633 13.624 -13.189 1.00 83.19 92 ALA A C 1
ATOM 720 O O . ALA A 1 92 ? 4.457 14.123 -14.326 1.00 83.19 92 ALA A O 1
#

Solvent-accessible surface area (backbone atoms only — not comparable to full-atom values): 5384 Å² total; per-residue (Å²): 108,72,67,58,51,56,35,46,78,70,29,35,30,52,49,51,48,40,66,94,29,52,46,73,46,97,86,71,48,79,40,83,49,76,69,88,63,43,46,81,42,44,94,92,44,61,57,48,56,77,80,75,56,54,86,73,32,58,30,68,46,48,77,71,52,35,77,38,50,61,63,42,41,57,46,5,45,54,36,30,53,48,18,73,72,72,76,49,45,75,89,115

Sequence (92 aa):
LQGLNFLHTNGLIHRDIKSFNILLGMDGSVKLADFGLCAWITPEQNTRTSYCGTPHWMAPEVVKKEPYGPKVDVWSLGITTIEMVEGEPPYA

Organism: NCBI:txid322582

Nearest PDB structures (foldseek):
  4o0r-assembly1_A  TM=9.961E-01  e=9.626E-14  Homo sapiens
  6fd3-assembly1_A  TM=9.810E-01  e=5.588E-14  Homo sapiens
  2cdz-assembly1_A  TM=9.893E-01  e=4.597E-13  Homo sapiens
  8c12-assembly1_AAA  TM=9.912E-01  e=6.457E-13  Homo sapiens
  8ahi-assembly1_A  TM=9.879E-01  e=2.515E-12  Homo sapiens

Secondary structure (DSSP, 8-state):
-HHHHHHHHTTEE----SGGGEEE-TTS-EEE---TT-EE--SS---B----S-TTT--HHHHTT--B-THHHHHHHHHHHHHHHHSS-TT-

pLDDT: mean 97.14, std 2.22, range [83.19, 98.75]

Foldseek 3Di:
DVQLVVCVVQQKAQQEDAPVQWDADPVRDTDGHDSVPMDGADPVRQWDQDQDYDPLLFDPCSVVSHTDHNCRNVSSVVQRVVCVVVVHGPPD

Mean predicted aligned error: 2.32 Å

Radius of gyration: 13.18 Å; Cα contacts (8 Å, |Δi|>4): 137; chains: 1; bounding box: 33×31×34 Å

InterPro domains:
  IPR000719 Protein kinase domain [PF00069] (1-92)
  IPR000719 Protein kinase domain [PS50011] (1-92)
  IPR000719 Protein kinase domain [SM00220] (1-92)
  IPR008271 Serine/threonine-protein kinase, active site [PS00108] (12-24)
  IPR011009 Protein kinase-like domain superfamily [SSF56112] (1-91)
  IPR051931 Serine/threonine-protein kinase PAK 3-like [PTHR45832] (1-91)